Protein AF-A0A445MWG9-F1 (afdb_monomer_lite)

Organism: NCBI:txid201089

Foldseek 3Di:
DQFDVVLVVLLVLLVVVCVLLDDPPDDCVLQVPPHDPVRLVVLLVVLLVVLLVLLLQLLLDPDDVSNNVSSVPDDSSNSSSNSNLSVVVSVVSVVCRPPPDDPQDDDPDPVSSNSSSSLVSRPPVVSSVVSVCVVPVVVVVD

Structure (mmCIF, N/CA/C/O backbone):
data_AF-A0A445MWG9-F1
#
_entry.id   AF-A0A445MWG9-F1
#
loop_
_atom_site.group_PDB
_atom_site.id
_atom_site.type_symbol
_atom_site.label_atom_id
_atom_site.label_alt_id
_atom_site.label_comp_id
_atom_site.label_asym_id
_atom_site.label_entity_id
_atom_site.label_seq_id
_atom_site.pdbx_PDB_ins_code
_atom_site.Cartn_x
_atom_site.Cartn_y
_atom_site.Cartn_z
_atom_site.occupancy
_atom_site.B_iso_or_equiv
_atom_site.auth_seq_id
_atom_site.auth_comp_id
_atom_site.auth_asym_id
_atom_site.auth_atom_id
_atom_site.pdbx_PDB_model_num
ATOM 1 N N . ME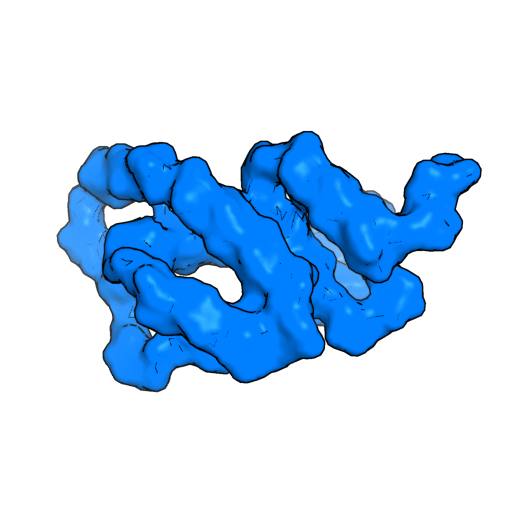T A 1 1 ? 24.262 -1.910 20.294 1.00 58.06 1 MET A N 1
ATOM 2 C CA . MET A 1 1 ? 23.037 -1.086 20.233 1.00 58.06 1 MET A CA 1
ATOM 3 C C . MET A 1 1 ? 21.847 -2.014 20.338 1.00 58.06 1 MET A C 1
ATOM 5 O O . MET A 1 1 ? 21.886 -3.077 19.728 1.00 58.06 1 MET A O 1
ATOM 9 N N . GLN A 1 2 ? 20.863 -1.665 21.163 1.00 67.38 2 GLN A N 1
ATOM 10 C CA . GLN A 1 2 ? 19.609 -2.408 21.267 1.00 67.38 2 GLN A CA 1
ATOM 11 C C . GLN A 1 2 ? 18.719 -2.001 20.091 1.00 67.38 2 GLN A C 1
ATOM 13 O O . GLN A 1 2 ? 18.595 -0.810 19.820 1.00 67.38 2 GLN A O 1
ATOM 18 N N . LYS A 1 3 ? 18.172 -2.981 19.367 1.00 71.81 3 LYS A N 1
ATOM 19 C CA . LYS A 1 3 ? 17.276 -2.721 18.239 1.00 71.81 3 LYS A CA 1
ATOM 20 C C . LYS A 1 3 ? 15.934 -2.193 18.729 1.00 71.81 3 LYS A C 1
ATOM 22 O O . LYS A 1 3 ? 15.452 -2.612 19.783 1.00 71.81 3 LYS A O 1
ATOM 27 N N . ASN A 1 4 ? 15.333 -1.311 17.944 1.00 84.31 4 ASN A N 1
ATOM 28 C CA . ASN A 1 4 ? 13.987 -0.830 18.187 1.00 84.31 4 ASN A CA 1
ATOM 29 C C . ASN A 1 4 ? 12.961 -1.926 17.834 1.00 84.31 4 ASN A C 1
ATOM 31 O O . ASN A 1 4 ? 12.779 -2.265 16.664 1.00 84.31 4 ASN A O 1
ATOM 35 N N . VAL A 1 5 ? 12.316 -2.487 18.862 1.00 83.31 5 VAL A N 1
ATOM 36 C CA . VAL A 1 5 ? 11.365 -3.610 18.741 1.00 83.31 5 VAL A CA 1
ATOM 37 C C . VAL A 1 5 ? 10.141 -3.234 17.900 1.00 83.31 5 VAL A C 1
ATOM 39 O O . VAL A 1 5 ? 9.616 -4.071 17.171 1.00 83.31 5 VAL A O 1
ATOM 42 N N . GLU A 1 6 ? 9.714 -1.972 17.941 1.00 87.50 6 GLU A N 1
ATOM 43 C CA . GLU A 1 6 ? 8.568 -1.485 17.169 1.00 87.50 6 GLU A CA 1
ATOM 44 C C . GLU A 1 6 ? 8.878 -1.453 15.668 1.00 87.50 6 GLU A C 1
ATOM 46 O O . GLU A 1 6 ? 8.101 -1.944 14.849 1.00 87.50 6 GLU A O 1
ATOM 51 N N . VAL A 1 7 ? 10.060 -0.950 15.300 1.00 89.00 7 VAL A N 1
ATOM 52 C CA . VAL A 1 7 ? 10.521 -0.942 13.904 1.00 89.00 7 VAL A CA 1
ATOM 53 C C . VAL A 1 7 ? 10.692 -2.370 13.378 1.00 89.00 7 VAL A C 1
ATOM 55 O O . VAL A 1 7 ? 10.324 -2.664 12.239 1.00 89.00 7 VAL A O 1
ATOM 58 N N . GLU A 1 8 ? 11.219 -3.279 14.201 1.00 90.12 8 GLU A N 1
ATOM 59 C CA . GLU A 1 8 ? 11.336 -4.693 13.838 1.00 90.12 8 GLU A CA 1
ATOM 60 C C . GLU A 1 8 ? 9.959 -5.320 13.580 1.00 90.12 8 GLU A C 1
ATOM 62 O O . GLU A 1 8 ? 9.769 -5.979 12.553 1.00 90.12 8 GLU A O 1
ATOM 67 N N . PHE A 1 9 ? 8.977 -5.048 14.443 1.00 89.50 9 PHE A N 1
ATOM 68 C CA . PHE A 1 9 ? 7.595 -5.483 14.252 1.00 89.50 9 PHE A CA 1
ATOM 69 C C . PHE A 1 9 ? 6.989 -4.940 12.948 1.00 89.50 9 PHE A C 1
ATOM 71 O O . PHE A 1 9 ? 6.447 -5.716 12.160 1.00 89.50 9 PHE A O 1
ATOM 78 N N . TRP A 1 10 ? 7.165 -3.648 12.652 1.00 91.75 10 TRP A N 1
ATOM 79 C CA . TRP A 1 10 ? 6.740 -3.037 11.384 1.00 91.75 10 TRP A CA 1
ATOM 80 C C . TRP A 1 10 ? 7.311 -3.753 10.165 1.00 91.75 10 TRP A C 1
ATOM 82 O O . TRP A 1 10 ? 6.589 -4.075 9.221 1.00 91.75 10 TRP A O 1
ATOM 92 N N . ILE A 1 11 ? 8.618 -4.017 10.178 1.00 92.69 11 ILE A N 1
ATOM 93 C CA . ILE A 1 11 ? 9.306 -4.685 9.073 1.00 92.69 11 ILE A CA 1
ATOM 94 C C . ILE A 1 11 ? 8.796 -6.121 8.911 1.00 92.69 11 ILE A C 1
ATOM 96 O O . ILE A 1 11 ? 8.625 -6.577 7.777 1.00 92.69 11 ILE A O 1
ATOM 100 N N . LEU A 1 12 ? 8.562 -6.839 10.012 1.00 92.94 12 LEU A N 1
ATOM 101 C CA . LEU A 1 12 ? 8.016 -8.197 9.989 1.00 92.94 12 LEU A CA 1
ATOM 102 C C . LEU A 1 12 ? 6.598 -8.216 9.411 1.00 92.94 12 LEU A C 1
ATOM 104 O O . LEU A 1 12 ? 6.340 -8.966 8.467 1.00 92.94 12 LEU A O 1
ATOM 108 N N . MET A 1 13 ? 5.719 -7.341 9.897 1.00 92.69 13 MET A N 1
ATOM 109 C CA . MET A 1 13 ? 4.344 -7.219 9.413 1.00 92.69 13 MET A CA 1
ATOM 110 C C . MET A 1 13 ? 4.289 -6.809 7.940 1.00 92.69 13 MET A C 1
ATOM 112 O O . MET A 1 13 ? 3.549 -7.404 7.159 1.00 92.69 13 MET A O 1
ATOM 116 N N . ALA A 1 14 ? 5.125 -5.859 7.517 1.00 93.25 14 ALA A N 1
ATOM 117 C CA . ALA A 1 14 ? 5.179 -5.429 6.124 1.00 93.25 14 ALA A CA 1
ATOM 118 C C . ALA A 1 14 ? 5.681 -6.536 5.187 1.00 93.25 14 ALA A C 1
ATOM 120 O O . ALA A 1 14 ? 5.256 -6.608 4.036 1.00 93.25 14 ALA A O 1
ATOM 121 N N . ARG A 1 15 ? 6.580 -7.412 5.652 1.00 92.94 15 ARG A N 1
ATOM 122 C CA . ARG A 1 15 ? 7.006 -8.590 4.880 1.00 92.94 15 ARG A CA 1
ATOM 123 C C . ARG A 1 15 ? 5.911 -9.642 4.789 1.00 92.94 15 ARG A C 1
ATOM 125 O O . ARG A 1 15 ? 5.726 -10.192 3.708 1.00 92.94 15 ARG A O 1
ATOM 132 N N . ALA A 1 16 ? 5.216 -9.911 5.893 1.00 92.56 16 ALA A N 1
ATOM 133 C CA . ALA A 1 16 ? 4.108 -10.858 5.918 1.00 92.56 16 ALA A CA 1
ATOM 134 C C . ALA A 1 16 ? 2.994 -10.402 4.966 1.00 92.56 16 ALA A C 1
ATOM 136 O O . ALA A 1 16 ? 2.643 -11.136 4.051 1.00 92.56 16 ALA A O 1
ATOM 137 N N . LEU A 1 17 ? 2.552 -9.146 5.086 1.00 92.62 17 LEU A N 1
ATOM 138 C CA . LEU A 1 17 ? 1.531 -8.566 4.213 1.00 92.62 17 LEU A CA 1
ATOM 139 C C . LEU A 1 17 ? 1.930 -8.618 2.730 1.00 92.62 17 LEU A C 1
ATOM 141 O O . LEU A 1 17 ? 1.111 -8.951 1.880 1.00 92.62 17 LEU A O 1
ATOM 145 N N . PHE A 1 18 ? 3.196 -8.334 2.408 1.00 90.50 18 PHE A N 1
ATOM 146 C CA . PHE A 1 18 ? 3.686 -8.464 1.036 1.00 90.50 18 PHE A CA 1
ATOM 147 C C . PHE A 1 18 ? 3.623 -9.903 0.521 1.00 90.50 18 PHE A C 1
ATOM 149 O O . PHE A 1 18 ? 3.273 -10.125 -0.634 1.00 90.50 18 PHE A O 1
ATOM 156 N N . HIS A 1 19 ? 4.003 -10.875 1.354 1.00 89.12 19 HIS A N 1
ATOM 157 C CA . HIS A 1 19 ? 3.996 -12.284 0.973 1.00 89.12 19 HIS A CA 1
ATOM 158 C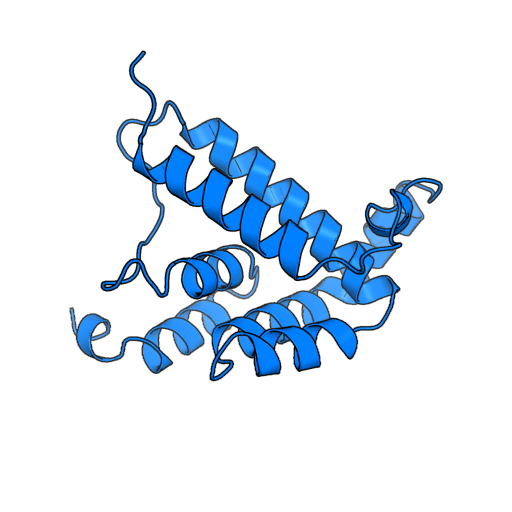 C . HIS A 1 19 ? 2.579 -12.799 0.721 1.00 89.12 19 HIS A C 1
ATOM 160 O O . HIS A 1 19 ? 2.382 -13.516 -0.254 1.00 89.12 19 HIS A O 1
ATOM 166 N N . GLU A 1 20 ? 1.619 -12.386 1.551 1.00 90.31 20 GLU A N 1
ATOM 167 C CA . GLU A 1 20 ? 0.207 -12.743 1.393 1.00 90.31 20 GLU A CA 1
ATOM 168 C C . GLU A 1 20 ? -0.392 -12.148 0.110 1.00 90.31 20 GLU A C 1
ATOM 170 O O . GLU A 1 20 ? -1.023 -12.863 -0.662 1.00 90.31 20 GLU A O 1
ATOM 175 N N . LEU A 1 21 ? -0.146 -10.862 -0.173 1.00 89.75 21 LEU A N 1
ATOM 176 C CA . LEU A 1 21 ? -0.717 -10.188 -1.349 1.00 89.75 21 LEU A CA 1
ATOM 177 C C . LEU A 1 21 ? -0.070 -10.599 -2.674 1.00 89.75 21 LEU A C 1
ATOM 179 O O . LEU A 1 21 ? -0.688 -10.504 -3.732 1.00 89.75 21 LEU A O 1
ATOM 183 N N . LYS A 1 22 ? 1.197 -11.014 -2.653 1.00 83.69 22 LYS A N 1
ATOM 184 C CA . LYS A 1 22 ? 1.922 -11.344 -3.878 1.00 83.69 22 LYS A CA 1
ATOM 185 C C . LYS A 1 22 ? 1.309 -12.593 -4.545 1.00 83.69 22 LYS A C 1
ATOM 187 O O . LYS A 1 22 ? 1.137 -13.612 -3.878 1.00 83.69 22 LYS A O 1
ATOM 192 N N . PRO A 1 23 ? 1.094 -12.597 -5.878 1.00 79.06 23 PRO A N 1
ATOM 193 C CA . PRO A 1 23 ? 0.661 -13.799 -6.583 1.00 79.06 23 PRO A CA 1
ATOM 194 C C . PRO A 1 23 ? 1.651 -14.949 -6.352 1.00 79.06 23 PRO A C 1
ATOM 196 O O . PRO A 1 23 ? 2.864 -14.753 -6.472 1.00 79.06 23 PRO A O 1
ATOM 199 N N . LYS A 1 24 ? 1.144 -16.152 -6.049 1.00 76.81 24 LYS A N 1
ATOM 200 C CA . LYS A 1 24 ? 1.966 -17.318 -5.657 1.00 76.81 24 LYS A CA 1
ATOM 201 C C . LYS A 1 24 ? 3.054 -17.680 -6.674 1.00 76.81 24 LYS A C 1
ATOM 203 O O . LYS A 1 24 ? 4.129 -18.118 -6.277 1.00 76.81 24 LYS A O 1
ATOM 208 N N . ASP A 1 25 ? 2.796 -17.419 -7.953 1.00 77.19 25 ASP A N 1
ATOM 209 C CA . ASP A 1 25 ? 3.701 -17.745 -9.060 1.00 77.19 25 ASP A CA 1
ATOM 210 C C . ASP A 1 25 ? 4.517 -16.546 -9.559 1.00 77.19 25 ASP A C 1
ATOM 212 O O . ASP A 1 25 ? 5.279 -16.664 -10.518 1.00 77.19 25 ASP A O 1
ATOM 216 N N . ALA A 1 26 ? 4.376 -15.377 -8.931 1.00 72.69 26 ALA A N 1
ATOM 217 C CA . ALA A 1 26 ? 5.131 -14.211 -9.348 1.00 72.69 26 ALA A CA 1
ATOM 218 C C . ALA A 1 26 ? 6.615 -14.350 -8.980 1.00 72.69 26 ALA A C 1
ATOM 220 O O . ALA A 1 26 ? 6.987 -14.529 -7.815 1.00 72.69 26 ALA A O 1
ATOM 221 N N . GLY A 1 27 ? 7.488 -14.208 -9.969 1.00 76.31 27 GLY A N 1
ATOM 222 C CA . GLY A 1 27 ? 8.933 -14.211 -9.806 1.00 76.31 27 GLY A CA 1
ATOM 223 C C . GLY A 1 27 ? 9.494 -12.825 -9.478 1.00 76.31 27 GLY A C 1
ATOM 224 O O . GLY A 1 27 ? 8.854 -11.987 -8.834 1.00 76.31 27 GLY A O 1
ATOM 225 N N . PHE A 1 28 ? 10.745 -12.597 -9.879 1.00 76.31 28 PHE A N 1
ATOM 226 C CA . PHE A 1 28 ? 11.456 -11.329 -9.673 1.00 76.31 28 PHE A CA 1
ATOM 227 C C . PHE A 1 28 ? 11.043 -10.234 -10.668 1.00 76.31 28 PHE A C 1
ATOM 229 O O . PHE A 1 28 ? 11.373 -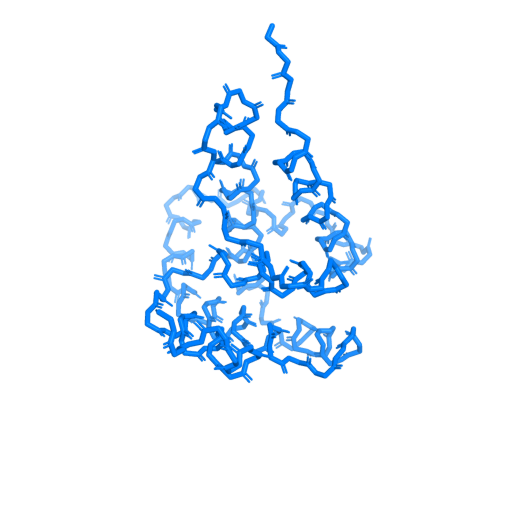9.066 -10.470 1.00 76.31 28 PHE A O 1
ATOM 236 N N . GLU A 1 29 ? 10.299 -10.575 -11.718 1.00 78.94 29 GLU A N 1
ATOM 237 C CA . GLU A 1 29 ? 9.792 -9.644 -12.726 1.00 78.94 29 GLU A CA 1
ATOM 238 C C . GLU A 1 29 ? 8.828 -8.602 -12.146 1.00 78.94 29 GLU A C 1
ATOM 240 O O . GLU A 1 29 ? 8.804 -7.471 -12.628 1.00 78.94 29 GLU A O 1
ATOM 245 N N . LEU A 1 30 ? 8.102 -8.927 -11.066 1.00 80.38 30 LEU A N 1
ATOM 246 C CA . LEU A 1 30 ? 7.298 -7.942 -10.332 1.00 80.38 30 LEU A CA 1
ATOM 247 C C . LEU A 1 30 ? 8.153 -6.866 -9.652 1.00 80.38 30 LEU A C 1
ATOM 249 O O . LEU A 1 30 ? 7.658 -5.794 -9.335 1.00 80.38 30 LEU A O 1
ATOM 253 N N . CYS A 1 31 ? 9.448 -7.107 -9.468 1.00 78.69 31 CYS A N 1
ATOM 254 C CA . CYS A 1 31 ? 10.387 -6.110 -8.963 1.00 78.69 31 CYS A CA 1
ATOM 255 C C . CYS A 1 31 ? 11.094 -5.345 -10.098 1.00 78.69 31 CYS A C 1
ATOM 257 O O . CYS A 1 31 ? 12.109 -4.699 -9.848 1.00 78.69 31 CYS A O 1
ATOM 259 N N . GLY A 1 32 ? 10.605 -5.443 -11.342 1.00 81.50 32 GLY A N 1
ATOM 260 C CA . GLY A 1 32 ? 11.219 -4.807 -12.511 1.00 81.50 32 GLY A CA 1
ATOM 261 C C . GLY A 1 32 ? 12.483 -5.509 -13.014 1.00 81.50 32 GLY A C 1
ATOM 262 O O . GLY A 1 32 ? 13.241 -4.926 -13.789 1.00 81.50 32 GLY A O 1
ATOM 263 N N . TYR A 1 33 ? 12.745 -6.750 -12.583 1.00 84.88 33 TYR A N 1
ATOM 264 C CA . TYR A 1 33 ? 13.903 -7.506 -13.057 1.00 84.88 33 TYR A CA 1
ATOM 265 C C . TYR A 1 33 ? 13.854 -7.675 -14.583 1.00 84.88 33 TYR A C 1
ATOM 267 O O . TYR A 1 33 ? 12.865 -8.162 -15.128 1.00 84.88 33 TYR A O 1
ATOM 275 N N . GLY A 1 34 ? 14.930 -7.270 -15.260 1.00 85.88 34 GLY A N 1
ATOM 276 C CA . GLY A 1 34 ? 15.040 -7.305 -16.721 1.00 85.88 34 GLY A CA 1
ATOM 277 C C . GLY A 1 34 ? 14.554 -6.044 -17.446 1.00 85.88 34 GLY A C 1
ATOM 278 O O . GLY A 1 34 ? 14.716 -5.977 -18.659 1.00 85.88 34 GLY A O 1
ATOM 279 N N . MET A 1 35 ? 14.007 -5.046 -16.741 1.00 92.19 35 MET A N 1
ATOM 280 C CA . MET A 1 35 ? 13.690 -3.737 -17.328 1.00 92.19 35 MET A CA 1
ATOM 281 C C . MET A 1 35 ? 14.921 -2.829 -17.382 1.00 92.19 35 MET A C 1
ATOM 283 O O . MET A 1 35 ? 15.774 -2.872 -16.489 1.00 92.19 35 MET A O 1
ATOM 287 N N . ASP A 1 36 ? 14.988 -1.955 -18.390 1.00 95.25 36 ASP A N 1
ATOM 288 C CA . ASP A 1 36 ? 15.947 -0.853 -18.364 1.00 95.25 36 ASP A CA 1
ATOM 289 C C . ASP A 1 36 ? 15.659 0.088 -17.182 1.00 95.25 36 ASP A C 1
ATOM 291 O O . ASP A 1 36 ? 14.514 0.278 -16.764 1.00 95.25 36 ASP A O 1
ATOM 295 N N . LYS A 1 37 ? 16.708 0.710 -16.635 1.00 93.31 37 LYS A N 1
ATOM 296 C CA . LYS A 1 37 ? 16.581 1.586 -15.462 1.00 93.31 37 LYS A CA 1
ATOM 297 C C . LYS A 1 37 ? 15.705 2.808 -15.736 1.00 93.31 37 LYS A C 1
ATOM 299 O O . LYS A 1 37 ? 14.951 3.210 -14.851 1.00 93.31 37 LYS A O 1
ATOM 304 N N . ASN A 1 38 ? 15.801 3.403 -16.926 1.00 95.44 38 ASN A N 1
ATOM 305 C CA . ASN A 1 38 ? 15.007 4.579 -17.278 1.00 95.44 38 ASN A CA 1
ATOM 306 C C . ASN A 1 38 ? 13.557 4.187 -17.556 1.00 95.44 38 ASN A C 1
ATOM 308 O O . ASN A 1 38 ? 12.646 4.887 -17.120 1.00 95.44 38 ASN A O 1
ATOM 312 N N . GLU A 1 39 ? 13.339 3.050 -18.218 1.00 95.38 39 GLU A N 1
ATOM 313 C CA . GLU A 1 39 ? 11.999 2.490 -18.425 1.00 95.38 39 GLU A CA 1
ATOM 314 C C . GLU A 1 39 ? 11.314 2.174 -17.094 1.00 95.38 39 GLU A C 1
ATOM 316 O O . GLU A 1 39 ? 10.154 2.531 -16.891 1.00 95.38 39 GLU A O 1
ATOM 321 N N . PHE A 1 40 ? 12.043 1.564 -16.160 1.00 94.31 40 PHE A N 1
ATOM 322 C CA . PHE A 1 40 ? 11.549 1.277 -14.821 1.00 94.31 40 PHE A CA 1
ATOM 323 C C . PHE A 1 40 ? 11.209 2.559 -14.053 1.00 94.31 40 PHE A C 1
ATOM 325 O O . PHE A 1 40 ? 10.116 2.675 -13.500 1.00 94.31 40 PHE A O 1
ATOM 332 N N . ALA A 1 41 ? 12.103 3.553 -14.054 1.00 94.56 41 ALA A N 1
ATOM 333 C CA . ALA A 1 41 ? 11.853 4.836 -13.400 1.00 94.56 41 ALA A CA 1
ATOM 334 C C . ALA A 1 41 ? 10.633 5.558 -13.999 1.00 94.56 41 ALA A C 1
ATOM 336 O O . ALA A 1 41 ? 9.799 6.087 -13.261 1.00 94.56 41 ALA A O 1
ATOM 337 N N . PHE A 1 42 ? 10.496 5.538 -15.328 1.00 97.12 42 PHE A N 1
ATOM 338 C CA . PHE A 1 42 ? 9.345 6.101 -16.025 1.00 97.12 42 PHE A CA 1
ATOM 339 C C . PHE A 1 42 ? 8.044 5.366 -15.676 1.00 97.12 42 PHE A C 1
ATOM 341 O O . PHE A 1 42 ? 7.039 6.019 -15.396 1.00 97.12 42 PHE A O 1
ATOM 348 N N . LEU A 1 43 ? 8.062 4.030 -15.629 1.00 96.81 43 LEU A N 1
ATOM 349 C CA . LEU A 1 43 ? 6.922 3.213 -15.205 1.00 96.81 43 LEU A CA 1
ATOM 350 C C . LEU A 1 43 ? 6.500 3.565 -13.775 1.00 96.81 43 LEU A C 1
ATOM 352 O O . LEU A 1 43 ? 5.334 3.882 -13.548 1.00 96.81 43 LEU A O 1
ATOM 356 N N . VAL A 1 44 ? 7.437 3.576 -12.822 1.00 96.12 44 VAL A N 1
ATOM 357 C CA . VAL A 1 44 ? 7.150 3.920 -11.419 1.00 96.12 44 VAL A CA 1
ATOM 358 C C . VAL A 1 44 ? 6.543 5.321 -11.317 1.00 96.12 44 VAL A C 1
ATOM 360 O O . VAL A 1 44 ? 5.548 5.515 -10.614 1.00 96.12 44 VAL A O 1
ATOM 363 N N . HIS A 1 45 ? 7.094 6.294 -12.045 1.00 96.81 45 HIS A N 1
ATOM 364 C CA . HIS A 1 45 ? 6.560 7.653 -12.073 1.00 96.81 45 HIS A CA 1
ATOM 365 C C . HIS A 1 45 ? 5.129 7.692 -12.628 1.00 96.81 45 HIS A C 1
ATOM 367 O O . HIS A 1 45 ? 4.232 8.233 -11.982 1.00 96.81 45 HIS A O 1
ATOM 373 N N . ARG A 1 46 ? 4.893 7.060 -13.783 1.00 98.00 46 ARG A N 1
ATOM 374 C CA . ARG A 1 46 ? 3.581 7.002 -14.443 1.00 98.00 46 ARG A CA 1
ATOM 375 C C . ARG A 1 46 ? 2.510 6.345 -13.568 1.00 98.00 46 ARG A C 1
ATOM 377 O O . ARG A 1 46 ? 1.369 6.798 -13.554 1.00 98.00 46 ARG A O 1
ATOM 384 N N . GLU A 1 47 ? 2.866 5.293 -12.835 1.00 98.06 47 GLU A N 1
ATOM 385 C CA . GLU A 1 47 ? 1.927 4.522 -12.012 1.00 98.06 47 GLU A CA 1
ATOM 386 C C . GLU A 1 47 ? 1.767 5.064 -10.582 1.00 98.06 47 GLU A C 1
ATOM 388 O O . GLU A 1 47 ? 0.874 4.619 -9.865 1.00 98.06 47 GLU A O 1
ATOM 393 N N . THR A 1 48 ? 2.566 6.054 -10.161 1.00 97.12 48 THR A N 1
ATOM 394 C CA . THR A 1 48 ? 2.554 6.607 -8.789 1.00 97.12 48 THR A CA 1
ATOM 395 C C . THR A 1 48 ? 1.154 6.984 -8.300 1.00 97.12 48 THR A C 1
ATOM 397 O O . THR A 1 48 ? 0.791 6.646 -7.175 1.00 97.12 48 THR A O 1
ATOM 400 N N . LYS A 1 49 ? 0.340 7.637 -9.141 1.00 97.88 49 LYS A N 1
ATOM 401 C CA . LYS A 1 49 ? -1.031 8.013 -8.765 1.00 97.88 49 LYS A CA 1
ATOM 402 C C . LYS A 1 49 ? -1.899 6.785 -8.465 1.00 97.88 49 LYS A C 1
ATOM 404 O O . LYS A 1 49 ? -2.543 6.745 -7.424 1.00 97.88 49 LYS A O 1
ATOM 409 N N . ARG A 1 50 ? -1.868 5.771 -9.335 1.00 98.38 50 ARG A N 1
ATOM 410 C CA . ARG A 1 50 ? -2.639 4.529 -9.155 1.00 98.38 50 ARG A CA 1
ATOM 411 C C . ARG A 1 50 ? -2.147 3.719 -7.962 1.00 98.38 50 ARG A C 1
ATOM 413 O O . ARG A 1 50 ? -2.954 3.121 -7.266 1.00 98.38 50 ARG A O 1
ATOM 420 N N . VAL A 1 51 ? -0.839 3.724 -7.699 1.00 98.00 51 VAL A N 1
ATOM 421 C CA . VAL A 1 51 ? -0.266 3.109 -6.493 1.00 98.00 51 VAL A CA 1
ATOM 422 C C . VAL A 1 51 ? -0.802 3.790 -5.234 1.00 98.00 51 VAL A C 1
ATOM 424 O O . VAL A 1 51 ? -1.224 3.090 -4.320 1.00 98.00 51 VAL A O 1
ATOM 427 N N . ASN A 1 52 ? -0.841 5.127 -5.186 1.00 98.31 52 ASN A N 1
ATOM 428 C CA . ASN A 1 52 ? -1.425 5.844 -4.049 1.00 98.31 52 ASN A CA 1
ATOM 429 C C . ASN A 1 52 ? -2.918 5.506 -3.886 1.00 98.31 52 ASN A C 1
ATOM 431 O O . ASN A 1 52 ? -3.345 5.168 -2.789 1.00 98.31 52 ASN A O 1
ATOM 435 N N . GLU A 1 53 ? -3.700 5.529 -4.970 1.00 98.31 53 GLU A N 1
ATOM 436 C CA . GLU A 1 53 ? -5.124 5.158 -4.943 1.00 98.31 53 GLU A CA 1
ATOM 437 C C . GLU A 1 53 ? -5.335 3.723 -4.433 1.00 98.31 53 GLU A C 1
ATOM 439 O O . GLU A 1 53 ? -6.188 3.495 -3.578 1.00 98.31 53 GLU A O 1
ATOM 444 N N . ALA A 1 54 ? -4.522 2.768 -4.894 1.00 98.00 54 ALA A N 1
ATOM 445 C CA . ALA A 1 54 ? -4.581 1.376 -4.462 1.00 98.00 54 ALA A CA 1
ATOM 446 C C . ALA A 1 54 ? -4.211 1.207 -2.982 1.00 98.00 54 ALA A C 1
ATOM 448 O O . ALA A 1 54 ? -4.901 0.494 -2.261 1.00 98.00 54 ALA A O 1
ATOM 449 N N . LEU A 1 55 ? -3.149 1.870 -2.512 1.00 98.12 55 LEU A N 1
ATOM 450 C CA . LEU A 1 55 ? -2.737 1.835 -1.106 1.00 98.12 55 LEU A CA 1
ATOM 451 C C . LEU A 1 55 ? -3.825 2.398 -0.187 1.00 98.12 55 LEU A C 1
ATOM 453 O O . LEU A 1 55 ? -4.137 1.778 0.829 1.00 98.12 55 LEU A O 1
ATOM 457 N N . ILE A 1 56 ? -4.449 3.516 -0.574 1.00 98.31 56 ILE A N 1
ATOM 458 C CA . ILE A 1 56 ? -5.580 4.093 0.159 1.00 98.31 56 ILE A CA 1
ATOM 459 C C . ILE A 1 56 ? -6.769 3.132 0.155 1.00 98.31 56 ILE A C 1
ATOM 461 O O . ILE A 1 56 ? -7.289 2.814 1.223 1.00 98.31 56 ILE A O 1
ATOM 465 N N . ALA A 1 57 ? -7.174 2.621 -1.009 1.00 98.19 57 ALA A N 1
ATOM 466 C CA . ALA A 1 57 ? -8.305 1.704 -1.111 1.00 98.19 57 ALA A CA 1
ATOM 467 C C . ALA A 1 57 ? -8.091 0.441 -0.262 1.00 98.19 57 ALA A C 1
ATOM 469 O O . ALA A 1 57 ? -8.956 0.081 0.533 1.00 98.19 57 ALA A O 1
ATOM 470 N N . MET A 1 58 ? -6.912 -0.182 -0.355 1.00 97.81 58 MET A N 1
ATOM 471 C CA . MET A 1 58 ? -6.548 -1.334 0.470 1.00 97.81 58 MET A CA 1
ATOM 472 C C . MET A 1 58 ? -6.563 -0.980 1.960 1.00 97.81 58 MET A C 1
ATOM 474 O O . MET A 1 58 ? -7.094 -1.741 2.762 1.00 97.81 58 MET A O 1
ATOM 478 N N . SER A 1 59 ? -6.048 0.191 2.349 1.00 96.94 59 SER A N 1
ATOM 479 C CA . SER A 1 59 ? -6.055 0.620 3.753 1.00 96.94 59 SER A CA 1
ATOM 480 C C . SER A 1 59 ? -7.454 0.858 4.320 1.00 96.94 59 SER A C 1
ATOM 482 O O . SER A 1 59 ? -7.614 0.776 5.533 1.00 96.94 59 SER A O 1
ATOM 484 N N . LEU A 1 60 ? -8.455 1.126 3.474 1.00 97.00 60 LEU A N 1
ATOM 485 C CA . LEU A 1 60 ? -9.858 1.347 3.848 1.00 97.00 60 LEU A CA 1
ATOM 486 C C . LEU A 1 60 ? -10.736 0.097 3.672 1.00 97.00 60 LEU A C 1
ATOM 488 O O . LEU A 1 60 ? -11.896 0.100 4.083 1.00 97.00 60 LEU A O 1
ATOM 492 N N . ALA A 1 61 ? -10.195 -0.984 3.106 1.00 97.06 61 ALA A N 1
ATOM 493 C CA . ALA A 1 61 ? -10.910 -2.236 2.875 1.00 97.06 61 ALA A CA 1
ATOM 494 C C . ALA A 1 61 ? -11.459 -2.836 4.182 1.00 97.06 61 ALA A C 1
ATOM 496 O O . ALA A 1 61 ? -10.839 -2.728 5.240 1.00 97.06 61 ALA A O 1
ATOM 497 N N . LYS A 1 62 ? -12.603 -3.523 4.146 1.00 93.38 62 LYS A N 1
ATOM 498 C CA . LYS A 1 62 ? -13.245 -4.103 5.345 1.00 93.38 62 LYS A CA 1
ATOM 499 C C . LYS A 1 62 ? -12.466 -5.266 5.954 1.00 93.38 62 LYS A C 1
ATOM 501 O O . LYS A 1 62 ? -12.732 -5.649 7.089 1.00 93.38 62 LYS A O 1
ATOM 506 N N . GLY A 1 63 ? -11.517 -5.826 5.214 1.00 91.00 63 GLY A N 1
ATOM 507 C CA . GLY A 1 63 ? -10.635 -6.885 5.675 1.00 91.00 63 GLY A CA 1
ATOM 508 C C . GLY A 1 63 ? -9.877 -7.524 4.522 1.00 91.00 63 GLY A C 1
ATOM 509 O O . GLY A 1 63 ? -9.961 -7.075 3.381 1.00 91.00 63 GLY A O 1
ATOM 510 N N . GLU A 1 64 ? -9.187 -8.615 4.838 1.00 90.50 64 GLU A N 1
ATOM 511 C CA . GLU A 1 64 ? -8.271 -9.335 3.948 1.00 90.50 64 GLU A CA 1
ATOM 512 C C . GLU A 1 64 ? -8.853 -9.607 2.555 1.00 90.50 64 GLU A C 1
ATOM 514 O O . GLU A 1 64 ? -8.248 -9.228 1.558 1.00 90.50 64 GLU A O 1
ATOM 519 N N . ARG A 1 65 ? -10.064 -10.176 2.465 1.00 92.75 65 ARG A N 1
ATOM 520 C CA . ARG A 1 65 ? -10.692 -10.500 1.172 1.00 92.75 65 ARG A CA 1
ATOM 521 C C . ARG A 1 65 ? -10.794 -9.288 0.240 1.00 92.75 65 ARG A C 1
ATOM 523 O O . ARG A 1 65 ? -10.475 -9.401 -0.935 1.00 92.75 65 ARG A O 1
ATOM 530 N N . GLU A 1 66 ? -11.239 -8.145 0.754 1.00 96.38 66 GLU A N 1
ATOM 531 C CA . GLU A 1 66 ? -11.409 -6.933 -0.057 1.00 96.38 66 GLU A CA 1
ATOM 532 C C . GLU A 1 66 ? -10.051 -6.309 -0.410 1.00 96.38 66 GLU A C 1
ATOM 534 O O . GLU A 1 66 ? -9.865 -5.828 -1.524 1.00 96.38 66 GLU A O 1
ATOM 539 N N . THR A 1 67 ? -9.063 -6.401 0.485 1.00 95.44 67 THR A N 1
ATOM 540 C CA . THR A 1 67 ? -7.674 -6.027 0.181 1.00 95.44 67 THR A CA 1
ATOM 541 C C . THR A 1 67 ? -7.122 -6.841 -0.993 1.00 95.44 67 THR A C 1
ATOM 543 O O . THR A 1 67 ? -6.533 -6.267 -1.909 1.00 95.44 67 THR A O 1
ATOM 546 N N . HIS A 1 68 ? -7.353 -8.158 -1.003 1.00 93.69 68 HIS A N 1
ATOM 547 C CA . HIS A 1 68 ? -6.965 -9.035 -2.110 1.00 93.69 68 HIS A CA 1
ATOM 548 C C . HIS A 1 68 ? -7.701 -8.693 -3.407 1.00 93.69 68 HIS A C 1
ATOM 550 O O . HIS A 1 68 ? -7.060 -8.557 -4.442 1.00 93.69 68 HIS A O 1
ATOM 556 N N . GLU A 1 69 ? -9.018 -8.476 -3.359 1.00 95.31 69 GLU A N 1
ATOM 557 C CA . GLU A 1 69 ? -9.808 -8.085 -4.537 1.00 95.31 69 GLU A CA 1
ATOM 558 C C . GLU A 1 69 ? -9.283 -6.788 -5.177 1.00 95.31 69 GLU A C 1
ATOM 560 O O . GLU A 1 69 ? -9.187 -6.688 -6.403 1.00 95.31 69 GLU A O 1
ATOM 565 N N . ILE A 1 70 ? -8.889 -5.806 -4.358 1.00 96.94 70 ILE A N 1
ATOM 566 C CA . ILE A 1 70 ? -8.272 -4.566 -4.840 1.00 96.94 70 ILE A CA 1
ATOM 567 C C . ILE A 1 70 ? -6.916 -4.861 -5.480 1.00 96.94 70 ILE A C 1
ATOM 569 O O . ILE A 1 70 ? -6.669 -4.396 -6.593 1.00 96.94 70 ILE A O 1
ATOM 573 N N . PHE A 1 71 ? -6.052 -5.631 -4.813 1.00 94.75 71 PHE A N 1
ATOM 574 C CA . PHE A 1 71 ? -4.722 -5.963 -5.324 1.00 94.75 71 PHE A CA 1
ATOM 575 C C . PHE A 1 71 ? -4.785 -6.741 -6.649 1.00 94.75 71 PHE A C 1
ATOM 577 O O . PHE A 1 71 ? -4.105 -6.377 -7.608 1.00 94.75 71 PHE A O 1
ATOM 584 N N . ASP A 1 72 ? -5.645 -7.754 -6.738 1.00 93.38 72 ASP A N 1
ATOM 585 C CA . ASP A 1 72 ? -5.816 -8.600 -7.924 1.00 93.38 72 ASP A CA 1
ATOM 586 C C . ASP A 1 72 ? -6.393 -7.826 -9.121 1.00 93.38 72 ASP A C 1
ATOM 588 O O . ASP A 1 72 ? -6.191 -8.209 -10.275 1.00 93.38 72 ASP A O 1
ATOM 592 N N . SER A 1 73 ? -7.085 -6.709 -8.869 1.00 95.25 73 SER A N 1
ATOM 593 C CA . SER A 1 73 ? -7.589 -5.818 -9.922 1.00 95.25 73 SER A CA 1
ATOM 594 C C . SER A 1 73 ? -6.514 -4.910 -10.535 1.00 95.25 73 SER A C 1
ATOM 596 O O . SER A 1 73 ? -6.754 -4.272 -11.567 1.00 95.25 73 SER A O 1
ATOM 598 N N . LEU A 1 74 ? -5.330 -4.822 -9.917 1.00 95.06 74 LEU A N 1
ATOM 599 C CA . LEU A 1 74 ? -4.263 -3.940 -10.375 1.00 95.06 74 LEU A CA 1
ATOM 600 C C . LEU A 1 74 ? -3.638 -4.454 -11.673 1.00 95.06 74 LEU A C 1
ATOM 602 O O . LEU A 1 74 ? -3.369 -5.639 -11.860 1.00 95.06 74 LEU A O 1
ATOM 606 N N . SER A 1 75 ? -3.325 -3.522 -12.574 1.00 94.50 75 SER A N 1
ATOM 607 C CA . SER A 1 75 ? -2.537 -3.856 -13.758 1.00 94.50 75 SER A CA 1
ATOM 608 C C . SER A 1 75 ? -1.130 -4.309 -13.359 1.00 94.50 75 SER A C 1
ATOM 610 O O . SER A 1 75 ? -0.581 -3.843 -12.358 1.00 94.50 75 SER A O 1
ATOM 612 N N . ARG A 1 76 ? -0.499 -5.147 -14.188 1.00 92.56 76 ARG A N 1
ATOM 613 C CA . ARG A 1 76 ? 0.889 -5.596 -13.980 1.00 92.56 76 ARG A CA 1
ATOM 614 C C . ARG A 1 76 ? 1.850 -4.434 -13.707 1.00 92.56 76 ARG A C 1
ATOM 616 O O . ARG A 1 76 ? 2.672 -4.529 -12.802 1.00 92.56 76 ARG A O 1
ATOM 623 N N . ASP A 1 77 ? 1.736 -3.342 -14.457 1.00 95.00 77 ASP A N 1
ATOM 624 C CA . ASP A 1 77 ? 2.613 -2.176 -14.304 1.00 95.00 77 ASP A CA 1
ATOM 625 C C . ASP A 1 77 ? 2.394 -1.489 -12.949 1.00 95.00 77 ASP A C 1
ATOM 627 O O . ASP A 1 77 ? 3.351 -1.119 -12.269 1.00 95.00 77 ASP A O 1
ATOM 631 N N . THR A 1 78 ? 1.138 -1.376 -12.511 1.00 96.12 78 THR A N 1
ATOM 632 C CA . THR A 1 78 ? 0.805 -0.834 -11.188 1.00 96.12 78 THR A CA 1
ATOM 633 C C . THR A 1 78 ? 1.342 -1.730 -10.069 1.00 96.12 78 THR A C 1
ATOM 635 O O . THR A 1 78 ? 1.894 -1.215 -9.097 1.00 96.12 78 THR A O 1
ATOM 638 N N . VAL A 1 79 ? 1.266 -3.058 -10.224 1.00 94.25 79 VAL A N 1
ATOM 639 C CA . VAL A 1 79 ? 1.868 -4.013 -9.277 1.00 94.25 79 VAL A CA 1
ATOM 640 C C . VAL A 1 79 ? 3.388 -3.846 -9.225 1.00 94.25 79 VAL A C 1
ATOM 642 O O . VAL A 1 79 ? 3.945 -3.770 -8.133 1.00 94.25 79 VAL A O 1
ATOM 645 N N . ILE A 1 80 ? 4.069 -3.701 -10.369 1.00 94.00 80 ILE A N 1
ATOM 646 C CA . ILE A 1 80 ? 5.523 -3.463 -10.406 1.00 94.00 80 ILE A CA 1
ATOM 647 C C . ILE A 1 80 ? 5.892 -2.181 -9.647 1.00 94.00 80 ILE A C 1
ATOM 649 O O . ILE A 1 80 ? 6.811 -2.171 -8.820 1.00 94.00 80 ILE A O 1
ATOM 653 N N . ALA A 1 81 ? 5.154 -1.096 -9.884 1.00 95.44 81 ALA A N 1
ATOM 654 C CA . ALA A 1 81 ? 5.371 0.167 -9.188 1.00 95.44 81 ALA A CA 1
ATOM 655 C C . ALA A 1 81 ? 5.108 0.061 -7.674 1.00 95.44 81 ALA A C 1
ATOM 657 O O . ALA A 1 81 ? 5.871 0.610 -6.874 1.00 95.44 81 ALA A O 1
ATOM 658 N N . LEU A 1 82 ? 4.076 -0.683 -7.268 1.00 95.31 82 LEU A N 1
ATOM 659 C CA . LEU A 1 82 ? 3.772 -0.967 -5.866 1.00 95.31 82 LEU A CA 1
ATOM 660 C C . LEU A 1 82 ? 4.877 -1.808 -5.203 1.00 95.31 82 LEU A C 1
ATOM 662 O O . LEU A 1 82 ? 5.329 -1.467 -4.113 1.00 95.31 82 LEU A O 1
ATOM 666 N N . CYS A 1 83 ? 5.391 -2.847 -5.864 1.00 92.81 83 CYS A N 1
ATOM 667 C CA . CYS A 1 83 ? 6.532 -3.627 -5.375 1.00 92.81 83 CYS A CA 1
ATOM 668 C C . CYS A 1 83 ? 7.780 -2.748 -5.188 1.00 92.81 83 CYS A C 1
ATOM 670 O O . CYS A 1 83 ? 8.470 -2.851 -4.169 1.00 92.81 83 CYS A O 1
ATOM 672 N N . SER A 1 84 ? 8.045 -1.830 -6.126 1.00 92.06 84 SER A N 1
ATOM 673 C CA . SER A 1 84 ? 9.123 -0.842 -5.986 1.00 92.06 84 SER A CA 1
ATOM 674 C C . SER A 1 84 ? 8.925 0.056 -4.764 1.00 92.06 84 SER A C 1
ATOM 676 O O . SER A 1 84 ? 9.891 0.363 -4.058 1.00 92.06 84 SER A O 1
ATOM 678 N N . ARG A 1 85 ? 7.683 0.489 -4.508 1.00 93.81 85 ARG A N 1
ATOM 679 C CA . ARG A 1 85 ? 7.323 1.290 -3.334 1.00 93.81 85 ARG A CA 1
ATOM 680 C C . ARG A 1 85 ? 7.597 0.521 -2.047 1.00 93.81 85 ARG A C 1
ATOM 682 O O . ARG A 1 85 ? 8.257 1.045 -1.152 1.00 93.81 85 ARG A O 1
ATOM 689 N N . TRP A 1 86 ? 7.172 -0.733 -2.003 1.00 93.94 86 TRP A N 1
ATOM 690 C CA . TRP A 1 86 ? 7.370 -1.625 -0.869 1.00 93.94 86 TRP A CA 1
ATOM 691 C C . TRP A 1 86 ? 8.850 -1.806 -0.525 1.00 93.94 86 TRP A C 1
ATOM 693 O O . TRP A 1 86 ? 9.259 -1.646 0.626 1.00 93.94 86 TRP A O 1
ATOM 703 N N . ALA A 1 87 ? 9.681 -2.074 -1.537 1.00 91.25 87 ALA A N 1
ATOM 704 C CA . ALA A 1 87 ? 11.122 -2.234 -1.363 1.00 91.25 87 ALA A CA 1
ATOM 705 C C . ALA A 1 87 ? 11.784 -0.962 -0.804 1.00 91.25 87 ALA A C 1
ATOM 707 O O . ALA A 1 87 ? 12.617 -1.055 0.103 1.00 91.25 87 ALA A O 1
ATOM 708 N N . ARG A 1 88 ? 11.383 0.223 -1.293 1.00 91.88 88 ARG A N 1
ATOM 709 C CA . ARG A 1 88 ? 11.868 1.522 -0.795 1.00 91.88 88 ARG A CA 1
ATOM 710 C C . ARG A 1 88 ? 11.573 1.702 0.695 1.00 91.88 88 ARG A C 1
ATOM 712 O O . ARG A 1 88 ? 12.478 2.065 1.443 1.00 91.88 88 ARG A O 1
ATOM 719 N N . TYR A 1 89 ? 10.343 1.430 1.129 1.00 92.69 89 TYR A N 1
ATOM 720 C CA . TYR A 1 89 ? 9.942 1.615 2.528 1.00 92.69 89 TYR A CA 1
ATOM 721 C C . TYR A 1 89 ? 10.544 0.572 3.467 1.00 92.69 89 TYR A C 1
ATOM 723 O O . TYR A 1 89 ? 11.053 0.938 4.522 1.00 92.69 89 TYR A O 1
ATOM 731 N N . LEU A 1 90 ? 10.617 -0.699 3.058 1.00 92.25 90 LEU A N 1
ATOM 732 C CA . LEU A 1 90 ? 11.338 -1.718 3.827 1.00 92.25 90 LEU A CA 1
ATOM 733 C C . LEU A 1 90 ? 12.815 -1.355 4.020 1.00 92.25 90 LEU A C 1
ATOM 735 O O . LEU A 1 90 ? 13.380 -1.623 5.079 1.00 92.25 90 LEU A O 1
ATOM 739 N N . TRP A 1 91 ? 13.461 -0.773 3.005 1.00 92.62 91 TRP A N 1
ATOM 740 C CA . TRP A 1 91 ? 14.836 -0.300 3.141 1.00 92.62 91 TRP A CA 1
ATOM 741 C C . TRP A 1 91 ? 14.935 0.906 4.080 1.00 92.62 91 TRP A C 1
ATOM 743 O O . TRP A 1 91 ? 15.813 0.911 4.939 1.00 92.62 91 TRP A O 1
ATOM 753 N N . ALA A 1 92 ? 14.028 1.881 3.960 1.00 90.81 92 ALA A N 1
ATOM 754 C CA . ALA A 1 92 ? 13.998 3.065 4.816 1.00 90.81 92 ALA A CA 1
ATOM 755 C C . ALA A 1 92 ? 13.769 2.705 6.294 1.00 90.81 92 ALA A C 1
ATOM 757 O O . ALA A 1 92 ? 14.531 3.144 7.150 1.00 90.81 92 ALA A O 1
ATOM 758 N N . TRP A 1 93 ? 12.798 1.840 6.601 1.00 93.25 93 TRP A N 1
ATOM 759 C CA . TRP A 1 93 ? 12.521 1.411 7.976 1.00 93.25 93 TRP A CA 1
ATOM 760 C C . TRP A 1 93 ? 13.664 0.606 8.586 1.00 93.25 93 TRP A C 1
ATOM 762 O O . TRP A 1 93 ? 13.966 0.787 9.759 1.00 93.25 93 TRP A O 1
ATOM 772 N N . LYS A 1 94 ? 14.387 -0.202 7.800 1.00 91.44 94 LYS A N 1
ATOM 773 C CA . LYS A 1 94 ? 15.610 -0.863 8.290 1.00 91.44 94 LYS A CA 1
ATOM 774 C C . LYS A 1 94 ? 16.660 0.128 8.792 1.00 91.44 94 LYS A C 1
ATOM 776 O O . LYS A 1 94 ? 17.393 -0.200 9.719 1.00 91.44 94 LYS A O 1
ATOM 781 N N . GLN A 1 95 ? 16.741 1.325 8.203 1.00 90.31 95 GLN A N 1
ATOM 782 C CA . GLN A 1 95 ? 17.662 2.359 8.689 1.00 90.31 95 GLN A CA 1
ATOM 783 C C . GLN A 1 95 ? 17.233 2.919 10.056 1.00 90.31 95 GLN A C 1
ATOM 785 O O . GLN A 1 95 ? 18.080 3.415 10.792 1.00 90.31 95 GLN A O 1
ATOM 790 N N . LEU A 1 96 ? 15.950 2.788 10.418 1.00 89.44 96 LEU A N 1
ATOM 791 C CA . LEU A 1 96 ? 15.386 3.231 11.697 1.00 89.44 96 LEU A CA 1
ATOM 792 C C . LEU A 1 96 ? 15.519 2.193 12.823 1.00 89.44 96 LEU A C 1
ATOM 794 O O . LEU A 1 96 ? 15.260 2.530 13.971 1.00 89.44 96 LEU A O 1
ATOM 798 N N . GLU A 1 97 ? 15.954 0.950 12.555 1.00 86.88 97 GLU A N 1
ATOM 799 C CA . GLU A 1 97 ? 16.102 -0.100 13.594 1.00 86.88 97 GLU A CA 1
ATOM 800 C C . GLU A 1 97 ? 17.023 0.322 14.754 1.00 86.88 97 GLU A C 1
ATOM 802 O O . GLU A 1 97 ? 16.973 -0.249 15.843 1.00 86.88 97 GLU A O 1
ATOM 807 N N . ASN A 1 98 ? 17.884 1.303 14.498 1.00 85.38 98 ASN A N 1
ATOM 808 C CA . ASN A 1 98 ? 18.883 1.835 15.413 1.00 85.38 98 ASN A CA 1
ATOM 809 C C . ASN A 1 98 ? 18.521 3.226 15.965 1.00 85.38 98 ASN A C 1
ATOM 811 O O . ASN A 1 98 ? 19.300 3.784 16.739 1.00 85.38 98 ASN A O 1
ATOM 815 N N . ASP A 1 99 ? 17.382 3.787 15.553 1.00 85.06 99 ASP A N 1
ATOM 816 C CA . ASP A 1 99 ? 16.896 5.089 16.000 1.00 85.06 99 ASP A CA 1
ATOM 817 C C . ASP A 1 99 ? 16.186 4.946 17.365 1.00 85.06 99 ASP A C 1
ATOM 819 O O . ASP A 1 99 ? 15.265 4.127 17.496 1.00 85.06 99 ASP A O 1
ATOM 823 N N . PRO A 1 100 ? 16.597 5.701 18.404 1.00 76.75 100 PRO A N 1
ATOM 824 C CA . PRO A 1 100 ? 15.909 5.692 19.693 1.00 76.75 100 PRO A CA 1
ATOM 825 C C . PRO A 1 100 ? 14.496 6.298 19.639 1.00 76.75 100 PRO A C 1
ATOM 827 O O . PRO A 1 100 ? 13.695 6.016 20.530 1.00 76.75 100 PRO A O 1
ATOM 830 N N . HIS A 1 101 ? 14.178 7.109 18.626 1.00 77.88 101 HIS A N 1
ATOM 831 C CA . HIS A 1 101 ? 12.909 7.824 18.492 1.00 77.88 101 HIS A CA 1
ATOM 832 C C . HIS A 1 101 ? 12.368 7.749 17.053 1.00 77.88 101 HIS A C 1
ATOM 834 O O . HIS A 1 101 ? 12.277 8.774 16.375 1.00 77.88 101 HIS A O 1
ATOM 840 N N . PRO A 1 102 ? 11.985 6.554 16.563 1.00 80.06 102 PRO A N 1
ATOM 841 C CA . PRO A 1 102 ? 11.472 6.415 15.210 1.00 80.06 102 PRO A CA 1
ATOM 842 C C . PRO A 1 102 ? 10.175 7.213 15.050 1.00 80.06 102 PRO A C 1
ATOM 844 O O . PRO A 1 102 ? 9.250 7.114 15.852 1.00 80.06 102 PRO A O 1
ATOM 847 N N . HIS A 1 103 ? 10.078 7.979 13.969 1.00 80.31 103 HIS A N 1
ATOM 848 C CA . HIS A 1 103 ? 8.870 8.726 13.619 1.00 80.31 103 HIS A CA 1
ATOM 849 C C . HIS A 1 103 ? 7.849 7.847 12.873 1.00 80.31 103 HIS A C 1
ATOM 851 O O . HIS A 1 103 ? 7.375 8.215 11.797 1.00 80.31 103 HIS A O 1
ATOM 857 N N . LEU A 1 104 ? 7.539 6.663 13.411 1.00 83.38 104 LEU A N 1
ATOM 858 C CA . LEU A 1 104 ? 6.473 5.798 12.902 1.00 83.38 104 LEU A CA 1
ATOM 859 C C . LEU A 1 104 ? 5.215 6.024 13.734 1.00 83.38 104 LEU A C 1
ATOM 861 O O . LEU A 1 104 ? 5.259 6.025 14.958 1.00 83.38 104 LEU A O 1
ATOM 865 N N . TRP A 1 105 ? 4.092 6.258 13.064 1.00 84.81 105 TRP A N 1
ATOM 866 C CA . TRP A 1 105 ? 2.808 6.340 13.743 1.00 84.81 105 TRP A CA 1
ATOM 867 C C . TRP A 1 105 ? 2.150 4.961 13.775 1.00 84.81 105 TRP A C 1
ATOM 869 O O . TRP A 1 105 ? 1.947 4.369 12.718 1.00 84.81 105 TRP A O 1
ATOM 879 N N . MET A 1 106 ? 1.782 4.489 14.964 1.00 83.25 106 MET A N 1
ATOM 880 C CA . MET A 1 106 ? 1.080 3.224 15.187 1.00 83.25 106 MET A CA 1
ATOM 881 C C . MET A 1 106 ? -0.412 3.444 15.458 1.00 83.25 106 MET A C 1
ATOM 883 O O . MET A 1 106 ? -0.752 4.386 16.173 1.00 83.25 106 MET A O 1
ATOM 887 N N . PRO A 1 107 ? -1.300 2.579 14.933 1.00 85.12 107 PRO A N 1
ATOM 888 C CA . PRO A 1 107 ? -2.712 2.630 15.274 1.00 85.12 107 PRO A CA 1
ATOM 889 C C . PRO A 1 107 ? -2.957 2.163 16.722 1.00 85.12 107 PRO A C 1
ATOM 891 O O . PRO A 1 107 ? -2.126 1.439 17.274 1.00 85.12 107 PRO A O 1
ATOM 894 N N . PRO A 1 108 ? -4.110 2.512 17.325 1.00 83.00 108 PRO A N 1
ATOM 895 C CA . PRO A 1 108 ? -4.459 2.096 18.688 1.00 83.00 108 PRO A CA 1
ATOM 896 C C . PRO A 1 108 ? -4.561 0.577 18.887 1.00 83.00 108 PRO A C 1
ATOM 898 O O . PRO A 1 108 ? -4.294 0.081 19.980 1.00 83.00 108 PRO A O 1
ATOM 901 N N . ASP A 1 109 ? -4.975 -0.156 17.847 1.00 85.31 109 ASP A N 1
ATOM 902 C CA . ASP A 1 109 ? -5.064 -1.619 17.846 1.00 85.31 109 ASP A CA 1
ATOM 903 C C . ASP A 1 109 ? -3.994 -2.202 16.911 1.00 85.31 109 ASP A C 1
ATOM 905 O O . ASP A 1 109 ? -3.978 -1.923 15.709 1.00 85.31 109 ASP A O 1
ATOM 909 N N . GLU A 1 110 ? -3.122 -3.057 17.454 1.00 80.94 110 GLU A N 1
ATOM 910 C CA . GLU A 1 110 ? -2.086 -3.780 16.702 1.00 80.94 110 GLU A CA 1
ATOM 911 C C . GLU A 1 110 ? -2.668 -4.610 15.543 1.00 80.94 110 GLU A C 1
ATOM 913 O O . GLU A 1 110 ? -1.996 -4.855 14.538 1.00 80.94 110 GLU A O 1
ATOM 918 N N . LYS A 1 111 ? -3.942 -5.016 15.627 1.00 84.50 111 LYS A N 1
ATOM 919 C CA . LYS A 1 111 ? -4.623 -5.735 14.540 1.00 84.50 111 LYS A CA 1
ATOM 920 C C . LYS A 1 111 ? -4.779 -4.902 13.273 1.00 84.50 111 LYS A C 1
ATOM 922 O O . LYS A 1 111 ? -4.911 -5.484 12.199 1.00 84.50 111 LYS A O 1
ATOM 927 N N . ASP A 1 112 ? -4.729 -3.576 13.369 1.00 90.19 112 ASP A N 1
ATOM 928 C CA . ASP A 1 112 ? -4.802 -2.683 12.216 1.00 90.19 112 ASP A CA 1
ATOM 929 C C . ASP A 1 112 ? -3.429 -2.176 11.745 1.00 90.19 112 ASP A C 1
ATOM 931 O O . ASP A 1 112 ? -3.355 -1.347 10.834 1.00 90.19 112 ASP A O 1
ATOM 935 N N . THR A 1 113 ? -2.312 -2.682 12.288 1.00 90.50 113 THR A N 1
ATOM 936 C CA . THR A 1 113 ? -0.964 -2.271 11.849 1.00 90.50 113 THR A CA 1
ATOM 937 C C . THR A 1 113 ? -0.760 -2.450 10.339 1.00 90.50 113 THR A C 1
ATOM 939 O O . THR A 1 113 ? -0.067 -1.652 9.708 1.00 90.50 113 THR A O 1
ATOM 942 N N . TRP A 1 114 ? -1.418 -3.430 9.711 1.00 92.50 114 TRP A N 1
ATOM 943 C CA . TRP A 1 114 ? -1.381 -3.603 8.255 1.00 92.50 114 TRP A CA 1
ATOM 944 C C . TRP A 1 114 ? -1.942 -2.386 7.493 1.00 92.50 114 TRP A C 1
ATOM 946 O O . TRP A 1 114 ? -1.387 -2.014 6.459 1.00 92.50 114 TRP A O 1
ATOM 956 N N . ARG A 1 115 ? -2.976 -1.707 8.017 1.00 95.19 115 ARG A N 1
ATOM 957 C CA . ARG A 1 115 ? -3.517 -0.467 7.430 1.00 95.19 115 ARG A CA 1
ATOM 958 C C . ARG A 1 115 ? -2.504 0.662 7.538 1.00 95.19 115 ARG A C 1
ATOM 960 O O . ARG A 1 115 ? -2.267 1.367 6.561 1.00 95.19 115 ARG A O 1
ATOM 967 N N . ALA A 1 116 ? -1.865 0.800 8.701 1.00 93.81 116 ALA A N 1
ATOM 968 C CA . ALA A 1 116 ? -0.834 1.810 8.927 1.00 93.81 116 ALA A CA 1
ATOM 969 C C . ALA A 1 116 ? 0.376 1.621 7.996 1.00 93.81 116 ALA A C 1
ATOM 971 O O . ALA A 1 116 ? 0.884 2.600 7.454 1.00 93.81 116 ALA A O 1
ATOM 972 N N . ILE A 1 117 ? 0.779 0.375 7.728 1.00 95.31 117 ILE A N 1
ATOM 973 C CA . ILE A 1 117 ? 1.831 0.047 6.753 1.00 95.31 117 ILE A CA 1
ATOM 974 C C . ILE A 1 117 ? 1.455 0.530 5.346 1.00 95.31 117 ILE A C 1
ATOM 976 O O . ILE A 1 117 ? 2.265 1.183 4.687 1.00 95.31 117 ILE A O 1
ATOM 980 N N . LEU A 1 118 ? 0.231 0.248 4.885 1.00 96.38 118 LEU A N 1
ATOM 981 C CA . LEU A 1 118 ? -0.248 0.690 3.569 1.00 96.38 118 LEU A CA 1
ATOM 982 C C . LEU A 1 118 ? -0.302 2.222 3.466 1.00 96.38 118 LEU A C 1
ATOM 984 O O . LEU A 1 118 ? 0.184 2.798 2.490 1.00 96.38 118 LEU A O 1
ATOM 988 N N . LEU A 1 119 ? -0.828 2.888 4.497 1.00 96.12 119 LEU A N 1
ATOM 989 C CA . LEU A 1 119 ? -0.886 4.349 4.564 1.00 96.12 119 LEU A CA 1
ATOM 990 C C . LEU A 1 119 ? 0.509 4.976 4.572 1.00 96.12 119 LEU A C 1
ATOM 992 O O . LEU A 1 119 ? 0.749 5.929 3.837 1.00 96.12 119 LEU A O 1
ATOM 996 N N . ALA A 1 120 ? 1.452 4.416 5.331 1.00 94.56 120 ALA A N 1
ATOM 997 C CA . ALA A 1 120 ? 2.819 4.922 5.401 1.00 94.56 120 ALA A CA 1
ATOM 998 C C . ALA A 1 120 ? 3.542 4.864 4.047 1.00 94.56 120 ALA A C 1
ATOM 1000 O O . ALA A 1 120 ? 4.393 5.708 3.778 1.00 94.56 120 ALA A O 1
ATOM 1001 N N . MET A 1 121 ? 3.191 3.905 3.182 1.00 95.50 121 MET A N 1
ATOM 1002 C CA . MET A 1 121 ? 3.748 3.770 1.830 1.00 95.50 121 MET A CA 1
ATOM 1003 C C . MET A 1 121 ? 3.131 4.726 0.793 1.00 95.50 121 MET A C 1
ATOM 1005 O O . MET A 1 121 ? 3.608 4.794 -0.350 1.00 95.50 121 MET A O 1
ATOM 1009 N N . THR A 1 122 ? 2.075 5.453 1.163 1.00 95.88 122 THR A N 1
ATOM 1010 C CA . THR A 1 122 ? 1.379 6.400 0.287 1.00 95.88 122 THR A CA 1
ATOM 1011 C C . THR A 1 122 ? 2.144 7.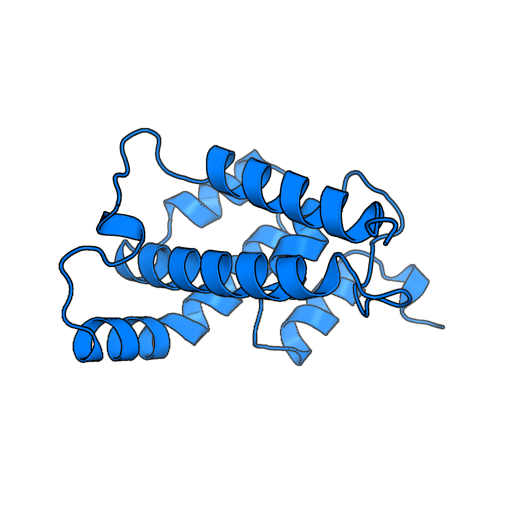723 0.239 1.00 95.88 122 THR A C 1
ATOM 1013 O O . THR A 1 122 ? 2.396 8.336 1.271 1.00 95.88 122 THR A O 1
ATOM 1016 N N . ASP A 1 123 ? 2.499 8.193 -0.962 1.00 93.19 123 AS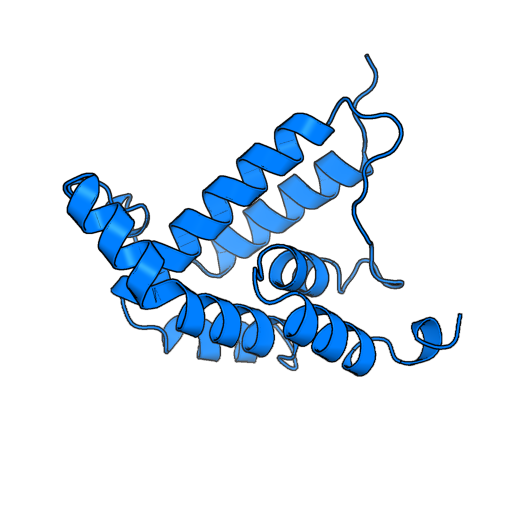P A N 1
ATOM 1017 C CA . ASP A 1 123 ? 3.206 9.483 -1.117 1.00 93.19 123 ASP A CA 1
ATOM 1018 C C . ASP A 1 123 ? 2.237 10.682 -1.055 1.00 93.19 123 ASP A C 1
ATOM 1020 O O . ASP A 1 123 ? 2.653 11.822 -0.854 1.00 93.19 123 ASP A O 1
ATOM 1024 N N . ASP A 1 124 ? 0.937 10.438 -1.242 1.00 94.88 124 ASP A N 1
ATOM 1025 C CA . ASP A 1 124 ? -0.124 11.436 -1.085 1.00 94.88 124 ASP A CA 1
ATOM 1026 C C . ASP A 1 124 ? -0.465 11.616 0.404 1.00 94.88 124 ASP A C 1
ATOM 1028 O O . ASP A 1 124 ? -1.365 10.971 0.949 1.00 94.88 124 ASP A O 1
ATOM 1032 N N . LEU A 1 125 ? 0.304 12.476 1.080 1.00 92.75 125 LEU A N 1
ATOM 1033 C CA . LEU A 1 125 ? 0.144 12.746 2.513 1.00 92.75 125 LEU A CA 1
ATOM 1034 C C . LEU A 1 125 ? -1.262 13.254 2.882 1.00 92.75 125 LEU A C 1
ATOM 1036 O O . LEU A 1 125 ? -1.789 12.795 3.901 1.00 92.75 125 LEU A O 1
ATOM 1040 N N . PRO A 1 126 ? -1.903 14.160 2.110 1.00 95.44 126 PRO A N 1
ATOM 1041 C CA . PRO A 1 126 ? -3.291 14.545 2.359 1.00 95.44 126 PRO A CA 1
ATOM 1042 C C . PRO A 1 126 ? -4.265 13.365 2.318 1.00 95.44 126 PRO A C 1
ATOM 1044 O O . PRO A 1 126 ? -5.059 13.218 3.249 1.00 95.44 126 PRO A O 1
ATOM 1047 N N . ALA A 1 127 ? -4.190 12.510 1.293 1.00 95.19 127 ALA A N 1
ATOM 1048 C CA . ALA A 1 127 ? -5.070 11.349 1.173 1.00 95.19 127 ALA A CA 1
ATOM 1049 C C . ALA A 1 127 ? -4.825 10.323 2.288 1.00 95.19 127 ALA A C 1
ATOM 1051 O O . ALA A 1 127 ? -5.778 9.811 2.872 1.00 95.19 127 ALA A O 1
ATOM 1052 N N . ALA A 1 128 ? -3.561 10.071 2.642 1.00 94.56 128 ALA A N 1
ATOM 1053 C CA . ALA A 1 128 ? -3.210 9.161 3.730 1.00 94.56 128 ALA A CA 1
ATOM 1054 C C . ALA A 1 128 ? -3.697 9.680 5.089 1.00 94.56 128 ALA A C 1
ATOM 1056 O O . ALA A 1 128 ? -4.215 8.920 5.905 1.00 94.56 128 ALA A O 1
ATOM 1057 N N . SER A 1 129 ? -3.5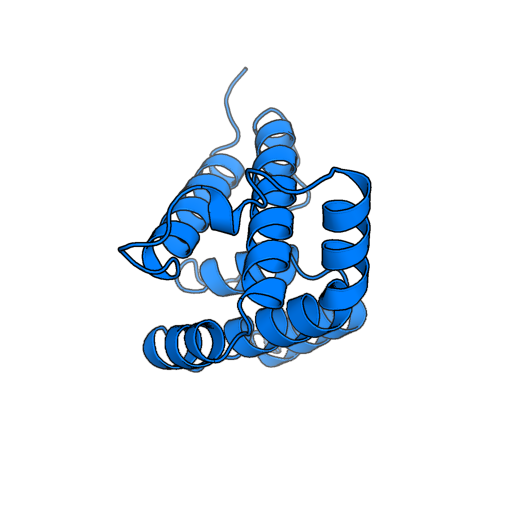83 10.992 5.311 1.00 93.31 129 SER A N 1
ATOM 1058 C CA . SER A 1 129 ? -4.092 11.647 6.517 1.00 93.31 129 SER A CA 1
ATOM 1059 C C . SER A 1 129 ? -5.613 11.567 6.594 1.00 93.31 129 SER A C 1
ATOM 1061 O O . SER A 1 129 ? -6.160 11.314 7.661 1.00 93.31 129 SER A O 1
ATOM 1063 N N . GLU A 1 130 ? -6.305 11.762 5.473 1.00 96.00 130 GLU A N 1
ATOM 1064 C CA . GLU A 1 130 ? -7.760 11.638 5.409 1.00 96.00 130 GLU A CA 1
ATOM 1065 C C . GLU A 1 130 ? -8.224 10.203 5.675 1.00 96.00 130 GLU A C 1
ATOM 1067 O O . GLU A 1 130 ? -9.084 9.989 6.526 1.00 96.00 130 GLU A O 1
ATOM 1072 N N . ALA A 1 131 ? -7.601 9.210 5.039 1.00 95.56 131 ALA A N 1
ATOM 1073 C CA . ALA A 1 131 ? -7.896 7.805 5.302 1.00 95.56 131 ALA A CA 1
ATOM 1074 C C . ALA A 1 131 ? -7.645 7.436 6.774 1.00 95.56 131 ALA A C 1
ATOM 1076 O O . ALA A 1 131 ? -8.471 6.767 7.394 1.00 95.56 131 ALA A O 1
ATOM 1077 N N . ARG A 1 132 ? -6.562 7.947 7.377 1.00 93.88 132 ARG A N 1
ATOM 1078 C CA . ARG A 1 132 ? -6.296 7.777 8.811 1.00 93.88 132 ARG A CA 1
ATOM 1079 C C . ARG A 1 132 ? -7.423 8.356 9.676 1.00 93.88 132 ARG A C 1
ATOM 1081 O O . ARG A 1 132 ? -7.861 7.679 10.601 1.00 93.88 132 ARG A O 1
ATOM 1088 N N . ARG A 1 133 ? -7.929 9.559 9.373 1.00 93.12 133 ARG A N 1
ATOM 1089 C CA . ARG A 1 133 ? -9.057 10.161 10.115 1.00 93.12 133 ARG A CA 1
ATOM 1090 C C . ARG A 1 133 ? -10.341 9.339 10.008 1.00 93.12 133 ARG A C 1
ATOM 1092 O O . ARG A 1 133 ? -11.103 9.282 10.965 1.00 93.12 133 ARG A O 1
ATOM 1099 N N . GLN A 1 134 ? -10.586 8.713 8.859 1.00 93.94 134 GLN A N 1
ATOM 1100 C CA . GLN A 1 134 ? -11.764 7.865 8.655 1.00 93.94 134 GLN A CA 1
ATOM 1101 C C . GLN A 1 134 ? -11.680 6.557 9.444 1.00 93.94 134 GLN A C 1
ATOM 1103 O O . GLN A 1 134 ? -12.683 6.110 9.996 1.00 93.94 134 GLN A O 1
ATOM 1108 N N . LEU A 1 135 ? -10.490 5.955 9.503 1.00 92.44 135 LEU A N 1
ATOM 1109 C CA . LEU A 1 135 ? -10.249 4.705 10.224 1.00 92.44 135 LEU A CA 1
ATOM 1110 C C . LEU A 1 135 ? -10.231 4.905 11.744 1.00 92.44 135 LEU A C 1
ATOM 1112 O O . LEU A 1 135 ? -10.769 4.075 12.472 1.00 92.44 135 LEU A O 1
ATOM 1116 N N . TRP A 1 136 ? -9.651 6.013 12.216 1.00 91.88 136 TRP A N 1
ATOM 1117 C CA . TRP A 1 136 ? -9.485 6.310 13.643 1.00 91.88 136 TRP A CA 1
ATOM 1118 C C . TRP A 1 136 ? -9.901 7.759 13.967 1.00 91.88 136 TRP A C 1
ATOM 1120 O O . TRP A 1 136 ? -9.055 8.625 14.219 1.00 91.88 136 TRP A O 1
ATOM 1130 N N . PRO A 1 137 ? -11.215 8.058 13.968 1.00 84.38 137 PRO A N 1
ATOM 1131 C CA . PRO A 1 137 ? -11.723 9.421 14.145 1.00 84.38 137 PRO A CA 1
ATOM 1132 C C . PRO A 1 137 ? -11.459 9.999 15.543 1.00 84.38 137 PRO A C 1
ATOM 1134 O O . PRO A 1 137 ? -11.314 11.213 15.683 1.00 84.38 137 PRO A O 1
ATOM 1137 N N . GLU A 1 138 ? -11.354 9.150 16.570 1.00 74.88 138 GLU A N 1
ATOM 1138 C CA . GLU A 1 138 ? -11.165 9.567 17.968 1.00 74.88 138 GLU A CA 1
ATOM 1139 C C . GLU A 1 138 ? -9.779 10.183 18.238 1.00 74.88 138 GLU A C 1
ATOM 1141 O O . GLU A 1 138 ? -9.646 11.017 19.129 1.00 74.88 138 GLU A O 1
ATOM 1146 N N . GLU A 1 139 ? -8.763 9.870 17.425 1.00 65.50 139 GLU A N 1
ATOM 1147 C CA . GLU A 1 139 ? -7.429 10.488 17.526 1.00 65.50 139 GLU A CA 1
ATOM 1148 C C . GLU A 1 139 ? -7.310 11.830 16.789 1.00 65.50 139 GLU A C 1
ATOM 1150 O O . GLU A 1 139 ? -6.324 12.545 16.943 1.00 65.50 139 GLU A O 1
ATOM 1155 N N . SER A 1 140 ? -8.297 12.195 15.968 1.00 53.75 140 SER A N 1
ATOM 1156 C CA . SER A 1 140 ? -8.209 13.365 15.078 1.00 53.75 140 SER A CA 1
ATOM 1157 C C . SER A 1 140 ? -8.619 14.683 15.749 1.00 53.75 140 SER A C 1
ATOM 1159 O O . SER A 1 140 ? -8.677 15.719 15.086 1.00 53.75 140 SER A O 1
ATOM 1161 N N . GLN A 1 141 ? -8.941 14.637 17.046 1.00 43.75 141 GLN A N 1
ATOM 1162 C CA . GLN A 1 141 ? -9.356 15.782 17.866 1.00 43.75 141 GLN A CA 1
ATOM 1163 C C . GLN A 1 141 ? -8.294 16.210 18.900 1.00 43.75 141 GLN A C 1
ATOM 1165 O O . GLN A 1 141 ? -8.575 17.099 19.706 1.00 43.75 141 GLN A O 1
ATOM 1170 N N . GLY A 1 142 ? -7.112 15.579 18.890 1.00 43.41 142 GLY A N 1
ATOM 1171 C CA . GLY A 1 142 ? -5.981 15.873 19.782 1.00 43.41 142 GLY A CA 1
ATOM 1172 C C . GLY A 1 142 ? -4.932 16.786 19.164 1.00 43.41 142 GLY A C 1
ATOM 1173 O O . GLY A 1 142 ? -4.633 16.609 17.962 1.00 43.41 142 GLY A O 1
#

Radius of gyration: 15.44 Å; chains: 1; bounding box: 36×34×40 Å

pLDDT: mean 89.42, std 9.68, range [43.41, 98.38]

Sequence (142 aa):
MQKNVEVEFWILMARALFHELKPKDAGFELCGYGMDKNEFAFLVHRETKRVNEALIAMSLAKGERETHEIFDSLSRDTVIALCSRWARYLWAWKQLENDPHPHLWMPPDEKDTWRAILLAMTDDLPAASEARRQLWPEESQG

Secondary structure (DSSP, 8-state):
----HHHHHHHHHHHHHHHHHS-TT--GGGGTTTS-HHHHHHHHHHHHHHHHHHHHHHHHSSSHHHHHHHHHTS-HHHHHHHHHHHHHHHHHHHHHTT-SS--PPPPSSGGGHHHHHHHHT-S-HHHHHHHHHHH-GGGGG-